Protein AF-A0A4P6MPK5-F1 (afdb_monomer_lite)

Structure (mmCIF, N/CA/C/O backbone):
data_AF-A0A4P6MPK5-F1
#
_entry.id   AF-A0A4P6MPK5-F1
#
loop_
_atom_site.group_PDB
_atom_site.id
_atom_site.type_symbol
_atom_site.label_atom_id
_atom_site.label_alt_id
_atom_site.label_comp_id
_atom_site.label_asym_id
_atom_site.label_entity_id
_atom_site.label_seq_id
_atom_site.pdbx_PDB_ins_code
_atom_site.Cartn_x
_atom_site.Cartn_y
_atom_site.Cartn_z
_atom_site.occupancy
_atom_site.B_iso_or_equiv
_atom_site.auth_seq_id
_atom_site.auth_comp_id
_atom_site.auth_asym_id
_atom_site.auth_atom_id
_atom_site.pdbx_PDB_model_num
ATOM 1 N N . MET A 1 1 ? -6.287 0.471 -30.446 1.00 56.03 1 MET A N 1
ATOM 2 C CA . MET A 1 1 ? -5.657 0.161 -29.142 1.00 56.03 1 MET A CA 1
ATOM 3 C C . MET A 1 1 ? -5.251 -1.306 -29.170 1.00 56.03 1 MET A C 1
ATOM 5 O O . MET A 1 1 ? -6.088 -2.122 -29.531 1.00 56.03 1 MET A O 1
ATOM 9 N N . ASN A 1 2 ? -3.982 -1.642 -28.917 1.00 79.00 2 ASN A N 1
ATOM 10 C CA . ASN A 1 2 ? -3.510 -3.035 -28.952 1.00 79.00 2 ASN A CA 1
ATOM 11 C C . ASN A 1 2 ? -4.227 -3.852 -27.853 1.00 79.00 2 ASN A C 1
ATOM 13 O O . ASN A 1 2 ? -4.350 -3.366 -26.731 1.00 79.00 2 ASN A O 1
ATOM 17 N N . ALA A 1 3 ? -4.708 -5.064 -28.146 1.00 75.62 3 ALA A N 1
ATOM 18 C CA . ALA A 1 3 ? -5.411 -5.909 -27.172 1.00 75.62 3 ALA A CA 1
ATOM 19 C C . ALA A 1 3 ? -4.583 -6.154 -25.894 1.00 75.62 3 ALA A C 1
ATOM 21 O O . ALA A 1 3 ? -5.134 -6.170 -24.795 1.00 75.62 3 ALA A O 1
ATOM 22 N N . ALA A 1 4 ? -3.254 -6.238 -26.022 1.00 69.00 4 ALA A N 1
ATOM 23 C CA . ALA A 1 4 ? -2.340 -6.367 -24.888 1.00 69.00 4 ALA A CA 1
ATOM 24 C C . ALA A 1 4 ? -2.375 -5.148 -23.945 1.00 69.00 4 ALA A C 1
ATOM 26 O O . ALA A 1 4 ? -2.318 -5.305 -22.729 1.00 69.00 4 ALA A O 1
ATOM 27 N N . LEU A 1 5 ? -2.530 -3.940 -24.495 1.00 68.62 5 LEU A N 1
ATOM 28 C CA . LEU A 1 5 ? -2.651 -2.696 -23.727 1.00 68.62 5 LEU A CA 1
ATOM 29 C C . LEU A 1 5 ? -3.970 -2.642 -22.954 1.00 68.62 5 LEU A C 1
ATOM 31 O O . LEU A 1 5 ? -3.980 -2.275 -21.784 1.00 68.62 5 LEU A O 1
ATOM 35 N N . VAL A 1 6 ? -5.073 -3.048 -23.590 1.00 76.38 6 VAL A N 1
ATOM 36 C CA . VAL A 1 6 ? -6.389 -3.118 -22.934 1.00 76.38 6 VAL A CA 1
ATOM 37 C C . VAL A 1 6 ? -6.364 -4.124 -21.788 1.00 76.38 6 VAL A C 1
ATOM 39 O O . VAL A 1 6 ? -6.855 -3.827 -20.702 1.00 76.38 6 VAL A O 1
ATOM 42 N N . LEU A 1 7 ? -5.751 -5.290 -22.009 1.00 75.56 7 LEU A N 1
ATOM 43 C CA . LEU A 1 7 ? -5.624 -6.329 -20.994 1.00 75.56 7 LEU A CA 1
ATOM 44 C C . LEU A 1 7 ? -4.743 -5.871 -19.825 1.00 75.56 7 LEU A C 1
ATOM 46 O O . LEU A 1 7 ? -5.137 -6.030 -18.676 1.00 75.56 7 LEU A O 1
ATOM 50 N N . ALA A 1 8 ? -3.587 -5.260 -20.102 1.00 72.31 8 ALA A N 1
ATOM 51 C CA . ALA A 1 8 ? -2.711 -4.712 -19.068 1.00 72.31 8 ALA A CA 1
ATOM 52 C C . ALA A 1 8 ? -3.425 -3.630 -18.246 1.00 72.31 8 ALA A C 1
ATOM 54 O O . ALA A 1 8 ? -3.361 -3.642 -17.018 1.00 72.31 8 ALA A O 1
ATOM 55 N N . TYR A 1 9 ? -4.166 -2.743 -18.912 1.00 73.44 9 TYR A N 1
ATOM 56 C CA . TYR A 1 9 ? -4.947 -1.701 -18.254 1.00 73.44 9 TYR A CA 1
ATOM 57 C C . TYR A 1 9 ? -6.043 -2.293 -17.363 1.00 73.44 9 TYR A C 1
ATOM 59 O O . TYR A 1 9 ? -6.136 -1.943 -16.189 1.00 73.44 9 TYR A O 1
ATOM 67 N N . ALA A 1 10 ? -6.828 -3.240 -17.885 1.00 78.00 10 ALA A N 1
ATOM 68 C CA . ALA A 1 10 ? -7.877 -3.918 -17.131 1.00 78.00 10 ALA A CA 1
ATOM 69 C C . ALA A 1 10 ? -7.310 -4.685 -15.927 1.00 78.00 10 ALA A C 1
ATOM 71 O O . ALA A 1 10 ? -7.852 -4.594 -14.827 1.00 78.00 10 ALA A O 1
ATOM 72 N N . LEU A 1 11 ? -6.192 -5.394 -16.106 1.00 77.81 11 LEU A N 1
ATOM 73 C CA . LEU A 1 11 ? -5.525 -6.115 -15.025 1.00 77.81 11 LEU A CA 1
ATOM 74 C C . LEU A 1 11 ? -5.045 -5.158 -13.937 1.00 77.81 11 LEU A C 1
ATOM 76 O O . LEU A 1 11 ? -5.330 -5.397 -12.773 1.00 77.81 11 LEU A O 1
ATOM 80 N N . ILE A 1 12 ? -4.393 -4.051 -14.284 1.00 76.31 12 ILE A N 1
ATOM 81 C CA . ILE A 1 12 ? -3.933 -3.059 -13.303 1.00 76.31 12 ILE A CA 1
ATOM 82 C C . ILE A 1 12 ? -5.120 -2.444 -12.543 1.00 76.31 12 ILE A C 1
ATOM 84 O O . ILE A 1 12 ? -5.080 -2.331 -11.316 1.00 76.31 12 ILE A O 1
ATOM 88 N N . PHE A 1 13 ? -6.207 -2.119 -13.249 1.00 80.50 13 PHE A N 1
ATOM 89 C CA . PHE A 1 13 ? -7.417 -1.541 -12.658 1.00 80.50 13 PHE A CA 1
ATOM 90 C C . PHE A 1 13 ? -8.182 -2.491 -11.738 1.00 80.50 13 PHE A C 1
ATOM 92 O O . PHE A 1 13 ? -8.858 -2.026 -10.825 1.00 80.50 13 PHE A O 1
ATOM 99 N N . LEU A 1 14 ? -8.093 -3.802 -11.960 1.00 85.12 14 LEU A N 1
ATOM 100 C CA . LEU A 1 14 ? -8.768 -4.803 -11.132 1.00 85.12 14 LEU A CA 1
ATOM 101 C C . LEU A 1 14 ? -7.866 -5.317 -10.005 1.00 85.12 14 LEU A C 1
ATOM 103 O O . LEU A 1 14 ? -8.314 -5.463 -8.866 1.00 85.12 14 LEU A O 1
ATOM 107 N N . LEU A 1 15 ? -6.587 -5.556 -10.299 1.00 87.00 15 LEU A N 1
ATOM 108 C CA . LEU A 1 15 ? -5.621 -6.098 -9.347 1.00 87.00 15 LEU A CA 1
ATOM 109 C C . LEU A 1 15 ? -5.291 -5.099 -8.241 1.00 87.00 15 LEU A C 1
ATOM 111 O O . LEU A 1 15 ? -5.170 -5.514 -7.094 1.00 87.00 15 LEU A O 1
ATOM 115 N N . GLY A 1 16 ? -5.189 -3.801 -8.545 1.00 85.69 16 GLY A N 1
ATOM 116 C CA . GLY A 1 16 ? -4.900 -2.773 -7.539 1.00 85.69 16 GLY A CA 1
ATOM 117 C C . GLY A 1 16 ? -5.938 -2.749 -6.409 1.00 85.69 16 GLY A C 1
ATOM 118 O O . GLY A 1 16 ? -5.584 -2.982 -5.250 1.00 85.69 16 GLY A O 1
ATOM 119 N N . PRO A 1 17 ? -7.231 -2.541 -6.719 1.00 88.50 17 PRO A N 1
ATOM 120 C CA . PRO A 1 17 ? -8.302 -2.580 -5.728 1.00 88.50 17 PRO A CA 1
ATOM 121 C C . PRO A 1 17 ? -8.397 -3.924 -5.014 1.00 88.50 17 PRO A C 1
ATOM 123 O O . PRO A 1 17 ? -8.491 -3.948 -3.790 1.00 88.50 17 PRO A O 1
ATOM 126 N N . ALA A 1 18 ? -8.324 -5.042 -5.745 1.00 91.19 18 ALA A N 1
ATOM 127 C CA . ALA A 1 18 ? -8.376 -6.369 -5.138 1.00 91.19 18 ALA A CA 1
ATOM 128 C C . ALA A 1 18 ? -7.250 -6.560 -4.110 1.00 91.19 18 ALA A C 1
ATOM 130 O O . ALA A 1 18 ? -7.497 -7.012 -2.993 1.00 91.19 18 ALA A O 1
ATOM 131 N N . PHE A 1 19 ? -6.027 -6.149 -4.448 1.00 90.69 19 PHE A N 1
ATOM 132 C CA . PHE A 1 19 ? -4.877 -6.250 -3.559 1.00 90.69 19 PHE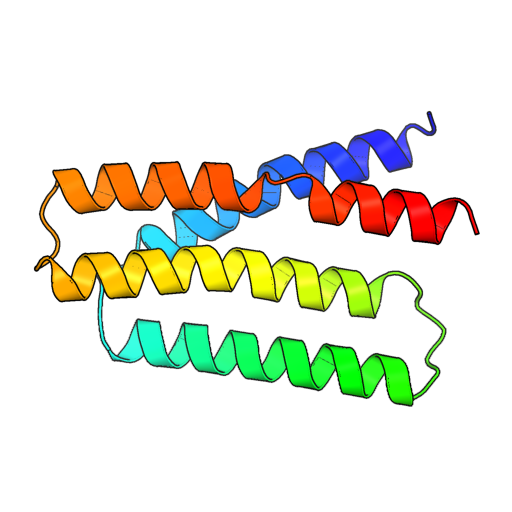 A CA 1
ATOM 133 C C . PHE A 1 19 ? -5.026 -5.349 -2.327 1.00 90.69 19 PHE A C 1
ATOM 135 O O . PHE A 1 19 ? -4.838 -5.814 -1.202 1.00 90.69 19 PHE A O 1
ATOM 142 N N . ALA A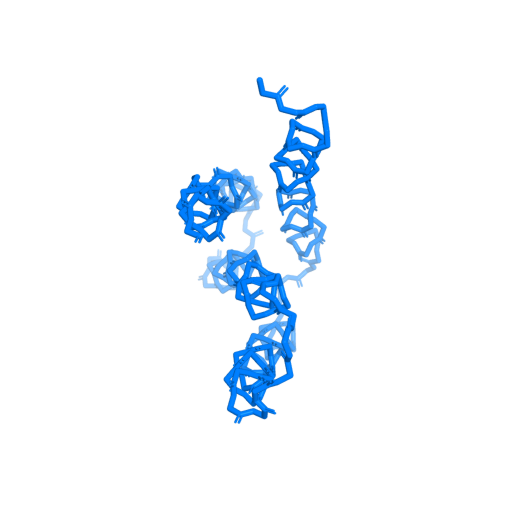 1 20 ? -5.452 -4.094 -2.506 1.00 90.25 20 ALA A N 1
ATOM 143 C CA . ALA A 1 20 ? -5.719 -3.181 -1.395 1.00 90.25 20 ALA A CA 1
ATOM 144 C C . ALA A 1 20 ? -6.802 -3.724 -0.444 1.00 90.25 20 ALA A C 1
ATOM 146 O O . ALA A 1 20 ? -6.639 -3.676 0.777 1.00 90.25 20 ALA A O 1
ATOM 147 N N . LEU A 1 21 ? -7.883 -4.292 -0.986 1.00 92.06 21 LEU A N 1
ATOM 148 C CA . LEU A 1 21 ? -8.965 -4.892 -0.204 1.00 92.06 21 LEU A CA 1
ATOM 149 C C . LEU A 1 21 ? -8.501 -6.131 0.569 1.00 92.06 21 LEU A C 1
ATOM 151 O O . LEU A 1 21 ? -8.849 -6.283 1.741 1.00 92.06 21 LEU A O 1
ATOM 155 N N . VAL A 1 22 ? -7.676 -6.987 -0.040 1.00 94.31 22 VAL A N 1
ATOM 156 C CA . VAL A 1 22 ? -7.071 -8.138 0.648 1.00 94.31 22 VAL A CA 1
ATOM 157 C C . VAL A 1 22 ? -6.201 -7.672 1.814 1.00 94.31 22 VAL A C 1
ATOM 159 O O . VAL A 1 22 ? -6.322 -8.207 2.916 1.00 94.31 22 VAL A O 1
ATOM 162 N N . LEU A 1 23 ? -5.371 -6.646 1.627 1.00 92.69 23 LEU A N 1
ATOM 163 C CA . LEU A 1 23 ? -4.538 -6.101 2.703 1.00 92.69 23 LEU A CA 1
ATOM 164 C C . LEU A 1 23 ? -5.369 -5.451 3.821 1.00 92.69 23 LEU A C 1
ATOM 166 O O . LEU A 1 23 ? -5.030 -5.577 4.998 1.00 92.69 23 LEU A O 1
ATOM 170 N N . LEU A 1 24 ? -6.486 -4.804 3.479 1.00 92.19 24 LEU A N 1
ATOM 171 C CA . LEU A 1 24 ? -7.413 -4.214 4.448 1.00 92.19 24 LEU A CA 1
ATOM 172 C C . LEU A 1 24 ? -8.321 -5.233 5.140 1.00 92.19 24 LEU A C 1
ATOM 174 O O . LEU A 1 24 ? -8.870 -4.927 6.194 1.00 92.19 24 LEU A O 1
ATOM 178 N N . SER A 1 25 ? -8.463 -6.451 4.617 1.00 89.88 25 SER A N 1
ATOM 179 C CA . SER A 1 25 ? -9.219 -7.511 5.298 1.00 89.88 25 SER A CA 1
ATOM 180 C C . SER A 1 25 ? -8.565 -7.959 6.615 1.00 89.88 25 SER A C 1
ATOM 182 O O . SER A 1 25 ? -9.236 -8.489 7.500 1.00 89.88 25 SER A O 1
ATOM 184 N N . ARG A 1 26 ? -7.261 -7.698 6.777 1.00 89.75 26 ARG A N 1
ATOM 185 C CA . ARG A 1 26 ? -6.496 -8.014 7.987 1.00 89.75 26 ARG A CA 1
ATOM 186 C C . ARG A 1 26 ? -6.886 -7.095 9.144 1.00 89.75 26 ARG A C 1
ATOM 188 O O . ARG A 1 26 ? -7.254 -5.934 8.938 1.00 89.75 26 ARG A O 1
ATOM 195 N N . ALA A 1 27 ? -6.780 -7.616 10.366 1.00 88.00 27 ALA A N 1
ATOM 196 C CA . ALA A 1 27 ? -6.987 -6.829 11.577 1.00 88.00 27 ALA A CA 1
ATOM 197 C C . ALA A 1 27 ? -5.940 -5.700 11.669 1.00 88.00 27 ALA A C 1
ATOM 199 O O . ALA A 1 27 ? -4.758 -5.950 11.407 1.00 88.00 27 ALA A O 1
ATOM 200 N N . PRO A 1 28 ? -6.349 -4.475 12.036 1.00 88.88 28 PRO A N 1
ATOM 201 C CA . PRO A 1 28 ? -5.435 -3.357 12.155 1.00 88.88 28 PRO A CA 1
ATOM 202 C C . PRO A 1 28 ? -4.502 -3.595 13.338 1.00 88.88 28 PRO A C 1
ATOM 204 O O . PRO A 1 28 ? -4.930 -3.953 14.433 1.00 88.88 28 PRO A O 1
ATOM 207 N N . GLY A 1 29 ? -3.203 -3.424 13.110 1.00 92.75 29 GLY A N 1
ATOM 208 C CA . GLY A 1 29 ? -2.184 -3.678 14.120 1.00 92.75 29 GLY A CA 1
ATOM 209 C C . GLY A 1 29 ? -0.878 -2.968 13.797 1.00 92.75 29 GLY A C 1
ATOM 210 O O . GLY A 1 29 ? -0.516 -2.806 12.632 1.00 92.75 29 GLY A O 1
ATOM 211 N N . GLY A 1 30 ? -0.126 -2.584 14.832 1.00 90.88 30 GLY A N 1
ATOM 212 C CA . GLY A 1 30 ? 1.162 -1.901 14.659 1.00 90.88 30 GLY A CA 1
ATOM 213 C C . GLY A 1 30 ? 2.184 -2.725 13.865 1.00 90.88 30 GLY A C 1
ATOM 214 O O . GLY A 1 30 ? 2.975 -2.165 13.110 1.00 90.88 30 GLY A O 1
ATOM 215 N N . ARG A 1 31 ? 2.137 -4.063 13.972 1.00 92.94 31 ARG A N 1
ATOM 216 C CA . ARG A 1 31 ? 2.953 -4.964 13.142 1.00 92.94 31 ARG A CA 1
ATOM 217 C C . ARG A 1 31 ? 2.604 -4.836 11.660 1.00 92.94 31 ARG A C 1
ATOM 219 O O . ARG A 1 31 ? 3.516 -4.716 10.852 1.00 92.94 31 ARG A O 1
ATOM 226 N N . GLU A 1 32 ? 1.319 -4.838 11.316 1.00 91.88 32 GLU A N 1
ATOM 227 C CA . GLU A 1 32 ? 0.873 -4.734 9.923 1.00 91.88 32 GLU A CA 1
ATOM 228 C C . GLU A 1 32 ? 1.277 -3.383 9.326 1.00 91.88 32 GLU A C 1
ATOM 230 O O . GLU A 1 32 ? 1.848 -3.335 8.244 1.00 91.88 32 GLU A O 1
ATOM 235 N N . VAL A 1 33 ? 1.105 -2.294 10.082 1.00 94.06 33 VAL A N 1
ATOM 236 C CA . VAL A 1 33 ? 1.560 -0.949 9.689 1.00 94.06 33 VAL A CA 1
ATOM 237 C C . VAL A 1 33 ? 3.065 -0.920 9.413 1.00 94.06 33 VAL A C 1
ATOM 239 O O . VAL A 1 33 ? 3.489 -0.388 8.389 1.00 94.06 33 VAL A O 1
ATOM 242 N N . ARG A 1 34 ? 3.884 -1.532 10.279 1.00 95.12 34 ARG A N 1
ATOM 243 C CA . ARG A 1 34 ? 5.341 -1.620 10.070 1.00 95.12 34 ARG A CA 1
ATOM 244 C C . ARG A 1 34 ? 5.704 -2.465 8.852 1.00 95.12 34 ARG A C 1
ATOM 246 O O . ARG A 1 34 ? 6.613 -2.087 8.124 1.00 95.12 34 ARG A O 1
ATOM 253 N N . LEU A 1 35 ? 5.018 -3.587 8.627 1.00 95.19 35 LEU A N 1
ATOM 254 C CA . LEU A 1 35 ? 5.266 -4.458 7.475 1.00 95.19 35 LEU A CA 1
ATOM 255 C C . LEU A 1 35 ? 4.894 -3.771 6.160 1.00 95.19 35 LEU A C 1
ATOM 257 O O . LEU A 1 35 ? 5.684 -3.795 5.222 1.00 95.19 35 LEU A O 1
ATOM 261 N N . LEU A 1 36 ? 3.730 -3.123 6.105 1.00 95.44 36 LEU A N 1
ATOM 262 C CA . LEU A 1 36 ? 3.294 -2.361 4.937 1.00 95.44 36 LEU A CA 1
ATOM 263 C C . LEU A 1 36 ? 4.240 -1.179 4.681 1.00 95.44 36 LEU A C 1
ATOM 265 O O . LEU A 1 36 ? 4.719 -1.019 3.563 1.00 95.44 36 LEU A O 1
ATOM 269 N N . GLY A 1 37 ? 4.581 -0.405 5.717 1.00 95.81 37 GLY A N 1
ATOM 270 C CA . GLY A 1 37 ? 5.526 0.713 5.615 1.00 95.81 37 GLY A CA 1
ATOM 271 C C . GLY A 1 37 ? 6.927 0.281 5.174 1.00 95.81 37 GLY A C 1
ATOM 272 O O . GLY A 1 37 ? 7.493 0.861 4.250 1.00 95.81 37 GLY A O 1
ATOM 273 N N . GLY A 1 38 ? 7.469 -0.777 5.781 1.00 96.38 38 GLY A N 1
ATOM 274 C CA . GLY A 1 38 ? 8.757 -1.354 5.393 1.00 96.38 38 GLY A CA 1
ATOM 275 C C . GLY A 1 38 ? 8.740 -1.903 3.965 1.00 96.38 38 GLY A C 1
ATOM 276 O O . GLY A 1 38 ? 9.673 -1.656 3.205 1.00 96.38 38 GLY A O 1
ATOM 277 N N . GLY A 1 39 ? 7.656 -2.575 3.569 1.00 96.62 39 GLY A N 1
ATOM 278 C CA . GLY A 1 39 ? 7.453 -3.064 2.206 1.00 96.62 39 GLY A CA 1
ATOM 279 C C . GLY A 1 39 ? 7.429 -1.938 1.172 1.00 96.62 39 GLY A C 1
ATOM 280 O O . GLY A 1 39 ? 8.101 -2.046 0.150 1.00 96.62 39 GLY A O 1
ATOM 281 N N . ILE A 1 40 ? 6.734 -0.830 1.454 1.00 96.88 40 ILE A N 1
ATOM 282 C CA . ILE A 1 40 ? 6.748 0.369 0.599 1.00 96.88 40 ILE A CA 1
ATOM 283 C C . ILE A 1 40 ? 8.174 0.911 0.466 1.00 96.88 40 ILE A C 1
ATOM 285 O O . ILE A 1 40 ? 8.626 1.165 -0.647 1.00 96.88 40 ILE A O 1
ATOM 289 N N . GLY A 1 41 ? 8.903 1.041 1.579 1.00 96.25 41 GLY A N 1
ATOM 290 C CA . GLY A 1 41 ? 10.292 1.502 1.566 1.00 96.25 41 GLY A CA 1
ATOM 291 C C . GLY A 1 41 ? 11.194 0.623 0.696 1.00 96.25 41 GLY A C 1
ATOM 292 O O . GLY A 1 41 ? 11.925 1.139 -0.146 1.00 96.25 41 GLY A O 1
ATOM 293 N N . LEU A 1 42 ? 11.091 -0.703 0.834 1.00 97.19 42 LEU A N 1
ATOM 294 C CA . LEU A 1 42 ? 11.841 -1.658 0.014 1.00 97.19 42 LEU A CA 1
ATOM 295 C C . LEU A 1 42 ? 11.487 -1.556 -1.474 1.00 97.19 42 LEU A C 1
ATOM 297 O O . LEU A 1 42 ? 12.385 -1.601 -2.310 1.00 97.19 42 LEU A O 1
ATOM 301 N N . LEU A 1 43 ? 10.207 -1.386 -1.814 1.00 95.81 43 LEU A N 1
ATOM 302 C CA . LEU A 1 43 ? 9.767 -1.215 -3.201 1.00 95.81 43 LEU A CA 1
ATOM 303 C C . LEU A 1 43 ? 10.294 0.084 -3.813 1.00 95.81 43 LEU A C 1
ATOM 305 O O . LEU A 1 43 ? 10.734 0.075 -4.959 1.00 95.81 43 LEU A O 1
ATOM 309 N N . ILE A 1 44 ? 10.298 1.182 -3.052 1.00 94.69 44 ILE A N 1
ATOM 310 C CA . ILE A 1 44 ? 10.852 2.466 -3.498 1.00 94.69 44 ILE A CA 1
ATOM 311 C C . ILE A 1 44 ? 12.362 2.340 -3.712 1.00 94.69 44 ILE A C 1
ATOM 313 O O . ILE A 1 44 ? 12.852 2.667 -4.791 1.00 94.69 44 ILE A O 1
ATOM 317 N N . VAL A 1 45 ? 13.104 1.818 -2.730 1.00 95.50 45 VAL A N 1
ATOM 318 C CA . VAL A 1 45 ? 14.556 1.607 -2.858 1.00 95.50 45 VAL A CA 1
ATOM 319 C C . VAL A 1 45 ? 14.869 0.685 -4.036 1.00 95.50 45 VAL A C 1
ATOM 321 O O . VAL A 1 45 ? 15.771 0.980 -4.816 1.00 95.50 45 VAL A O 1
ATOM 324 N N . GLY A 1 46 ? 14.092 -0.385 -4.217 1.00 92.75 46 GLY A N 1
ATOM 325 C CA . GLY A 1 46 ? 14.208 -1.288 -5.359 1.00 92.75 46 GLY A CA 1
ATOM 326 C C . GLY A 1 46 ? 13.950 -0.592 -6.697 1.00 92.75 46 GLY A C 1
ATOM 327 O O . GLY A 1 46 ? 14.708 -0.802 -7.639 1.00 92.75 46 GLY A O 1
ATOM 328 N N . ALA A 1 47 ? 12.939 0.279 -6.778 1.00 90.81 47 ALA A N 1
ATOM 329 C CA . ALA A 1 47 ? 12.621 1.040 -7.986 1.00 90.81 47 ALA A CA 1
ATOM 330 C C . ALA A 1 47 ? 13.766 1.986 -8.382 1.00 90.81 47 ALA A C 1
ATOM 332 O O . ALA A 1 47 ? 14.186 2.005 -9.541 1.00 90.81 47 ALA A O 1
ATOM 333 N N . PHE A 1 48 ? 14.318 2.725 -7.415 1.00 89.81 48 PHE A N 1
ATOM 334 C CA . PHE A 1 48 ? 15.477 3.589 -7.647 1.00 89.81 48 PHE A CA 1
ATOM 335 C C . PHE A 1 48 ? 16.729 2.783 -8.003 1.00 89.81 48 PHE A C 1
ATOM 337 O O . PHE A 1 48 ? 17.400 3.106 -8.979 1.00 89.81 48 PHE A O 1
ATOM 344 N N . GLY A 1 49 ? 17.021 1.710 -7.263 1.00 90.62 49 GLY A N 1
ATOM 345 C CA . GLY A 1 49 ? 18.161 0.833 -7.533 1.00 90.62 49 GLY A CA 1
ATOM 346 C C . GLY A 1 49 ? 18.110 0.242 -8.941 1.00 90.62 49 GLY A C 1
ATOM 347 O O . GLY A 1 49 ? 19.085 0.340 -9.681 1.00 90.62 49 GLY A O 1
ATOM 348 N N . TRP A 1 50 ? 16.951 -0.279 -9.353 1.00 88.00 50 TRP A N 1
ATOM 349 C CA . TRP A 1 50 ? 16.743 -0.806 -10.702 1.00 88.00 50 TRP A CA 1
ATOM 350 C C . TRP A 1 50 ? 16.996 0.252 -11.782 1.00 88.00 50 TRP A C 1
ATOM 352 O O . TRP A 1 50 ? 17.731 0.006 -12.741 1.00 88.00 50 TRP A O 1
ATOM 362 N N . SER A 1 51 ? 16.442 1.455 -11.587 1.00 84.69 51 SER A N 1
ATOM 363 C CA . SER A 1 51 ? 16.627 2.583 -12.502 1.00 84.69 51 SER A CA 1
ATOM 364 C C . SER A 1 51 ? 18.095 2.996 -12.640 1.00 84.69 51 SER A C 1
ATOM 366 O O . SER A 1 51 ? 18.527 3.345 -13.736 1.00 84.69 51 SER A O 1
ATOM 368 N N . LEU A 1 52 ? 18.865 2.963 -11.548 1.00 85.94 52 LEU A N 1
ATOM 369 C CA . LEU A 1 52 ? 20.279 3.351 -11.537 1.00 85.94 52 LEU A CA 1
ATOM 370 C C . LEU A 1 52 ? 21.188 2.321 -12.208 1.00 85.94 52 LEU A C 1
ATOM 372 O O . LEU A 1 52 ? 22.208 2.691 -12.781 1.00 85.94 52 LEU A O 1
ATOM 376 N N . MET A 1 53 ? 20.820 1.040 -12.178 1.00 85.81 53 MET A N 1
ATOM 377 C CA . MET A 1 53 ? 21.603 -0.012 -12.829 1.00 85.81 53 MET A CA 1
ATOM 378 C C . MET A 1 53 ? 21.471 -0.003 -14.363 1.00 85.81 53 MET A C 1
ATOM 380 O O . MET A 1 53 ? 22.043 -0.875 -15.011 1.00 85.81 53 MET A O 1
ATOM 384 N N . ALA A 1 54 ? 20.710 0.940 -14.945 1.00 70.19 54 ALA A N 1
ATOM 385 C CA . ALA A 1 54 ? 20.410 1.027 -16.381 1.00 70.19 54 ALA A CA 1
ATOM 386 C C . ALA A 1 54 ? 19.954 -0.317 -16.986 1.00 70.19 54 ALA A C 1
ATOM 388 O O . ALA A 1 54 ? 20.121 -0.592 -18.175 1.00 70.19 54 ALA A O 1
ATOM 389 N N . THR A 1 55 ? 19.368 -1.174 -16.148 1.00 66.12 55 THR A N 1
ATOM 390 C CA . THR A 1 55 ? 18.831 -2.468 -16.552 1.00 66.12 55 THR A CA 1
ATOM 391 C C . THR A 1 55 ? 17.567 -2.169 -17.355 1.00 66.12 55 THR A C 1
ATOM 393 O O . THR A 1 55 ? 16.570 -1.714 -16.805 1.00 66.12 55 THR A O 1
ATOM 396 N N . GLY A 1 56 ? 17.644 -2.313 -18.683 1.00 57.41 5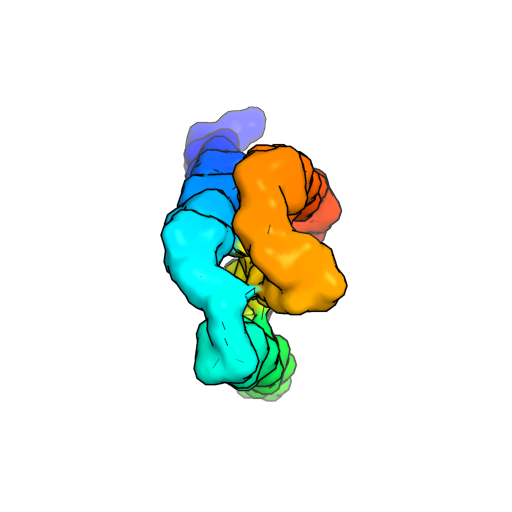6 GLY A N 1
ATOM 397 C CA . GLY A 1 56 ? 16.716 -1.784 -19.703 1.00 57.41 56 GLY A CA 1
ATOM 398 C C . GLY A 1 56 ? 15.245 -2.240 -19.674 1.00 57.41 56 GLY A C 1
ATOM 399 O O . GLY A 1 56 ? 14.601 -2.301 -20.716 1.00 57.41 56 GLY A O 1
ATOM 400 N N . GLY A 1 57 ? 14.680 -2.571 -18.513 1.00 65.31 57 GLY A N 1
ATOM 401 C CA . GLY A 1 57 ? 13.265 -2.874 -18.336 1.00 65.31 57 GLY A CA 1
ATOM 402 C C . GLY A 1 57 ? 12.439 -1.616 -18.075 1.00 65.31 57 GLY A C 1
ATOM 403 O O . GLY A 1 57 ? 12.227 -1.259 -16.917 1.00 65.31 57 GLY A O 1
ATOM 404 N N . ALA A 1 58 ? 11.895 -1.007 -19.134 1.00 70.94 58 ALA A N 1
ATOM 405 C CA . ALA A 1 58 ? 11.027 0.181 -19.068 1.00 70.94 58 ALA A CA 1
ATOM 406 C C . ALA A 1 58 ? 9.789 0.024 -18.154 1.00 70.94 58 ALA A C 1
ATOM 408 O O . ALA A 1 58 ? 9.192 1.012 -17.739 1.00 70.94 58 ALA A O 1
ATOM 409 N N . PHE A 1 59 ? 9.412 -1.213 -17.811 1.00 75.62 59 PHE A N 1
ATOM 410 C CA . PHE A 1 59 ? 8.219 -1.531 -17.022 1.00 75.62 59 PHE A CA 1
ATOM 411 C C . PHE A 1 59 ? 8.483 -1.838 -15.544 1.00 75.62 59 PHE A C 1
ATOM 413 O O . PHE A 1 59 ? 7.550 -1.766 -14.748 1.00 75.62 59 PHE A O 1
ATOM 420 N N . VAL A 1 60 ? 9.719 -2.155 -15.147 1.00 82.75 60 VAL A N 1
ATOM 421 C CA . VAL A 1 60 ? 10.006 -2.636 -13.781 1.00 82.75 60 VAL A CA 1
ATOM 422 C C . VAL A 1 60 ? 9.900 -1.505 -12.763 1.00 82.75 60 VAL A C 1
ATOM 424 O O . VAL A 1 60 ? 9.177 -1.636 -11.778 1.00 82.75 60 VAL A O 1
ATOM 427 N N . THR A 1 61 ? 10.560 -0.373 -13.019 1.00 85.81 61 THR A N 1
ATOM 428 C CA . THR A 1 61 ? 10.502 0.798 -12.131 1.00 85.81 61 THR A CA 1
ATOM 429 C C . THR A 1 61 ? 9.069 1.304 -11.960 1.00 85.81 61 THR A C 1
ATOM 431 O O . THR A 1 61 ? 8.635 1.427 -10.812 1.00 85.81 61 THR A O 1
ATOM 434 N N . PRO A 1 62 ? 8.286 1.523 -13.040 1.00 83.12 62 PRO A N 1
ATOM 435 C CA . PRO A 1 62 ? 6.877 1.842 -12.889 1.00 83.12 62 PRO A CA 1
ATOM 436 C C . PRO A 1 62 ? 6.141 0.779 -12.057 1.00 83.12 62 PRO A C 1
ATOM 438 O O . PRO A 1 62 ? 5.476 1.132 -11.085 1.00 83.12 62 PRO A O 1
ATOM 441 N N . LEU A 1 63 ? 6.259 -0.510 -12.384 1.00 84.81 63 LEU A N 1
ATOM 442 C CA . LEU A 1 63 ? 5.519 -1.563 -11.686 1.00 84.81 63 LEU A CA 1
ATOM 443 C C . LEU A 1 63 ? 5.787 -1.562 -10.172 1.00 84.81 63 LEU A C 1
ATOM 445 O O . LEU A 1 63 ? 4.849 -1.667 -9.386 1.00 84.81 63 LEU A O 1
ATOM 449 N N . LEU A 1 64 ? 7.042 -1.391 -9.752 1.00 90.12 64 LEU A N 1
ATOM 450 C CA . LEU A 1 64 ? 7.407 -1.306 -8.335 1.00 90.12 64 LEU A CA 1
ATOM 451 C C . LEU A 1 64 ? 6.752 -0.102 -7.644 1.00 90.12 64 LEU A C 1
ATOM 453 O O . LEU A 1 64 ? 6.224 -0.240 -6.538 1.00 90.12 64 LEU A O 1
ATOM 457 N N . LEU A 1 65 ? 6.725 1.055 -8.311 1.00 89.25 65 LEU A N 1
ATOM 458 C CA . LEU A 1 65 ? 6.055 2.256 -7.806 1.00 89.25 65 LEU A CA 1
ATOM 459 C C . LEU A 1 65 ? 4.530 2.090 -7.750 1.00 89.25 65 LEU A C 1
ATOM 461 O O . LEU A 1 65 ? 3.898 2.558 -6.803 1.00 89.25 65 LEU A O 1
ATOM 465 N N . TRP A 1 66 ? 3.936 1.382 -8.712 1.00 89.44 66 TRP A N 1
ATOM 466 C CA . TRP A 1 66 ? 2.514 1.043 -8.687 1.00 89.44 66 TRP A CA 1
ATOM 467 C C . TRP A 1 66 ? 2.163 0.156 -7.494 1.00 89.44 66 TRP A C 1
ATOM 469 O O . TRP A 1 66 ? 1.230 0.459 -6.752 1.00 89.44 66 TRP A O 1
ATOM 479 N N . VAL A 1 67 ? 2.930 -0.914 -7.259 1.00 91.12 67 VAL A N 1
ATOM 480 C CA . VAL A 1 67 ? 2.701 -1.791 -6.102 1.00 91.12 67 VAL A CA 1
ATOM 481 C C . VAL A 1 67 ? 2.870 -1.004 -4.800 1.00 91.12 67 VAL A C 1
ATOM 483 O O . VAL A 1 67 ? 2.033 -1.119 -3.904 1.00 91.12 67 VAL A O 1
ATOM 486 N N . ALA A 1 68 ? 3.896 -0.151 -4.704 1.00 93.88 68 ALA A N 1
ATOM 487 C CA . ALA A 1 68 ? 4.102 0.716 -3.546 1.00 93.88 68 ALA A CA 1
ATOM 488 C C . ALA A 1 68 ? 2.904 1.648 -3.300 1.00 93.88 68 ALA A C 1
ATOM 490 O O . ALA A 1 68 ? 2.465 1.795 -2.159 1.00 93.88 68 ALA A O 1
ATOM 491 N N . TRP A 1 69 ? 2.325 2.230 -4.353 1.00 92.25 69 TRP A N 1
ATOM 492 C CA . TRP A 1 69 ? 1.112 3.045 -4.258 1.00 92.25 69 TRP A CA 1
ATOM 493 C C . TRP A 1 69 ? -0.091 2.265 -3.718 1.00 92.25 69 TRP A C 1
ATOM 495 O O . TRP A 1 69 ? -0.755 2.714 -2.783 1.00 92.25 69 TRP A O 1
ATOM 505 N N . VAL A 1 70 ? -0.352 1.071 -4.257 1.00 92.12 70 VAL A N 1
ATOM 506 C CA . VAL A 1 70 ? -1.474 0.230 -3.813 1.00 92.12 70 VAL A CA 1
ATOM 507 C C . VAL A 1 70 ? -1.310 -0.170 -2.341 1.00 92.12 70 VAL A C 1
ATOM 509 O O . VAL A 1 70 ? -2.262 -0.086 -1.561 1.00 92.12 70 VAL A O 1
ATOM 512 N N . ILE A 1 71 ? -0.096 -0.542 -1.924 1.00 94.81 71 ILE A N 1
ATOM 513 C CA . ILE A 1 71 ? 0.208 -0.855 -0.519 1.00 94.81 71 ILE A CA 1
ATOM 514 C C . ILE A 1 71 ? 0.056 0.392 0.362 1.00 94.81 71 ILE A C 1
ATOM 516 O O . ILE A 1 71 ? -0.434 0.283 1.484 1.00 94.81 71 ILE A O 1
ATOM 520 N N . SER A 1 72 ? 0.401 1.578 -0.144 1.00 94.81 72 SER A N 1
ATOM 521 C CA . SER A 1 72 ? 0.235 2.844 0.584 1.00 94.81 72 SER A CA 1
ATOM 522 C C . SER A 1 72 ? -1.235 3.135 0.894 1.00 94.81 72 SER A C 1
ATOM 524 O O . SER A 1 72 ? -1.551 3.545 2.009 1.00 94.81 72 SER A O 1
ATOM 526 N N . MET A 1 73 ? -2.154 2.840 -0.031 1.00 93.88 73 MET A N 1
ATOM 527 C CA . MET A 1 73 ? -3.599 2.946 0.222 1.00 93.88 73 MET A CA 1
ATOM 528 C C . MET A 1 73 ? -4.061 2.011 1.344 1.00 93.88 73 MET A C 1
ATOM 530 O O . MET A 1 73 ? -4.817 2.419 2.230 1.00 93.88 73 MET A O 1
ATOM 534 N N . ALA A 1 74 ? -3.567 0.770 1.353 1.00 94.06 74 ALA A N 1
ATOM 535 C CA . ALA A 1 74 ? -3.850 -0.167 2.435 1.00 94.06 74 ALA A CA 1
ATOM 536 C C . ALA A 1 74 ? -3.241 0.293 3.770 1.00 94.06 74 ALA A C 1
ATOM 538 O O . ALA A 1 74 ? -3.906 0.215 4.800 1.00 94.06 74 ALA A O 1
ATOM 539 N N . LEU A 1 75 ? -2.013 0.823 3.763 1.00 95.69 75 LEU A N 1
ATOM 540 C CA . LEU A 1 75 ? -1.347 1.369 4.947 1.00 95.69 75 LEU A CA 1
ATOM 541 C C . LEU A 1 75 ? -2.150 2.520 5.557 1.00 95.69 75 LEU A C 1
ATOM 543 O O . LEU A 1 75 ? -2.428 2.491 6.754 1.00 95.69 75 LEU A O 1
ATOM 547 N N . VAL A 1 76 ? -2.566 3.497 4.745 1.00 95.12 76 VAL A N 1
ATOM 548 C CA . VAL A 1 76 ? -3.397 4.622 5.202 1.00 95.12 76 VAL A CA 1
ATOM 549 C C . VAL A 1 76 ? -4.696 4.105 5.817 1.00 95.12 76 VAL A C 1
ATOM 551 O O . VAL A 1 76 ? -5.064 4.522 6.914 1.00 95.12 76 VAL A O 1
ATOM 554 N N . GLY A 1 77 ? -5.359 3.142 5.172 1.00 94.12 77 GLY A N 1
ATOM 555 C CA . GLY A 1 77 ? -6.565 2.529 5.724 1.00 94.12 77 GLY A CA 1
ATOM 556 C C . GLY A 1 77 ? -6.322 1.803 7.054 1.00 94.12 77 GLY A C 1
ATOM 557 O O . GLY A 1 77 ? -7.116 1.962 7.979 1.00 94.12 77 GLY A O 1
ATOM 558 N N . GLN A 1 78 ? -5.218 1.061 7.197 1.00 93.44 78 GLN A N 1
ATOM 559 C CA . GLN A 1 78 ? -4.858 0.391 8.454 1.00 93.44 78 GLN A CA 1
ATOM 560 C C . GLN A 1 78 ? -4.547 1.394 9.576 1.00 93.44 78 GLN A C 1
ATOM 562 O O . GLN A 1 78 ? -4.994 1.203 10.706 1.00 93.44 78 GLN A O 1
ATOM 567 N N . VAL A 1 79 ? -3.841 2.488 9.273 1.00 94.81 79 VAL A N 1
ATOM 568 C CA . VAL A 1 79 ? -3.553 3.562 10.239 1.00 94.81 79 VAL A CA 1
ATOM 569 C C . VAL A 1 79 ? -4.842 4.246 10.688 1.00 94.81 79 VAL A C 1
ATOM 571 O O . VAL A 1 79 ? -5.068 4.385 11.886 1.00 94.81 79 VAL A O 1
ATOM 574 N N . LEU A 1 80 ? -5.730 4.601 9.757 1.00 93.62 80 LEU A N 1
ATOM 575 C CA . LEU A 1 80 ? -7.022 5.205 10.089 1.00 93.62 80 LEU A CA 1
ATOM 576 C C . LEU A 1 80 ? -7.884 4.275 10.948 1.00 93.62 80 LEU A C 1
ATOM 578 O O . LEU A 1 80 ? -8.502 4.722 11.910 1.00 93.62 80 LEU A O 1
ATOM 582 N N . ARG A 1 81 ? -7.902 2.972 10.646 1.00 94.00 81 ARG A N 1
ATOM 583 C CA . ARG A 1 81 ? -8.620 1.984 11.462 1.00 94.00 81 ARG A CA 1
ATOM 584 C C . ARG A 1 81 ? -8.023 1.833 12.858 1.00 94.00 81 ARG A C 1
ATOM 586 O O . ARG A 1 81 ? -8.794 1.683 13.796 1.00 94.00 81 ARG A O 1
ATOM 593 N N . LEU A 1 82 ? -6.698 1.909 13.013 1.00 93.62 82 LEU A N 1
ATOM 594 C CA . LEU A 1 82 ? -6.056 1.942 14.334 1.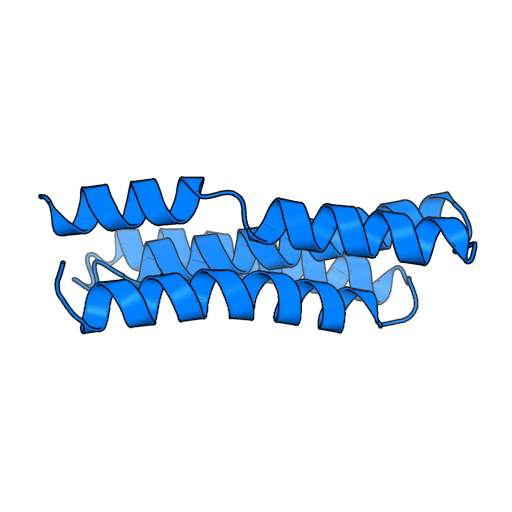00 93.62 82 LEU A CA 1
ATOM 595 C C . LEU A 1 82 ? -6.439 3.196 15.119 1.00 93.62 82 LEU A C 1
ATOM 597 O O . LEU A 1 82 ? -6.794 3.093 16.286 1.00 93.62 82 LEU A O 1
ATOM 601 N N . MET A 1 83 ? -6.391 4.365 14.478 1.00 92.81 83 MET A N 1
ATOM 602 C CA . MET A 1 83 ? -6.712 5.643 15.122 1.00 92.81 83 MET A CA 1
ATOM 603 C C . MET A 1 83 ? -8.177 5.741 15.553 1.00 92.81 83 MET A C 1
ATOM 605 O O . MET A 1 83 ? -8.481 6.431 16.518 1.00 92.81 83 MET A O 1
ATOM 609 N N . LEU A 1 84 ? -9.078 5.075 14.829 1.00 93.56 84 LEU A N 1
ATOM 610 C CA . LEU A 1 84 ? -10.515 5.095 15.094 1.00 93.56 84 LEU A CA 1
ATOM 611 C C . LEU A 1 84 ? -11.005 3.915 15.943 1.00 93.56 84 LEU A C 1
ATOM 613 O O . LEU A 1 84 ? -12.210 3.816 16.135 1.00 93.56 84 LEU A O 1
ATOM 617 N N . GLU A 1 85 ? -10.122 3.025 16.408 1.00 91.19 85 GLU A N 1
ATOM 618 C CA . GLU A 1 85 ? -10.476 1.807 17.166 1.00 91.19 85 GLU A CA 1
ATOM 619 C C . GLU A 1 85 ? -11.340 0.792 16.373 1.00 91.19 85 GLU A C 1
ATOM 621 O O . GLU A 1 85 ? -12.139 0.037 16.919 1.00 91.19 85 GLU A O 1
ATOM 626 N N . ASP A 1 86 ? -11.158 0.750 15.050 1.00 89.44 86 ASP A N 1
ATOM 627 C CA . ASP A 1 86 ? -11.732 -0.225 14.105 1.00 89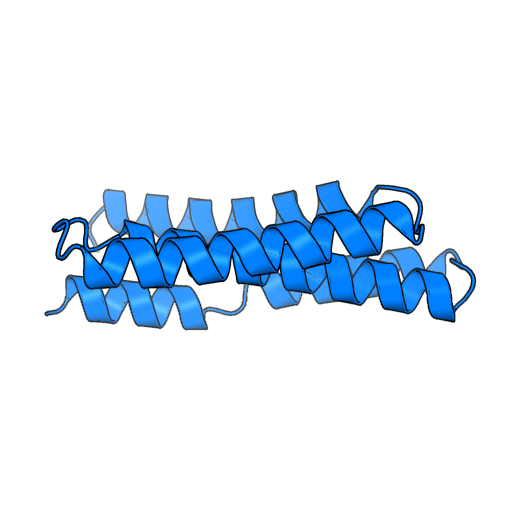.44 86 ASP A CA 1
ATOM 628 C C . ASP A 1 86 ? -13.273 -0.429 14.098 1.00 89.44 86 ASP A C 1
ATOM 630 O O . ASP A 1 86 ? -13.753 -1.566 13.987 1.00 89.44 86 ASP A O 1
ATOM 634 N N . PRO A 1 87 ? -14.106 0.631 14.129 1.00 91.69 87 PRO A N 1
ATOM 635 C CA . PRO A 1 87 ? -15.551 0.479 14.062 1.00 91.69 87 PRO A CA 1
ATOM 636 C C . PRO A 1 87 ? -15.992 -0.055 12.685 1.00 91.69 87 PRO A C 1
ATOM 638 O O . PRO A 1 87 ? -15.357 0.231 11.661 1.00 91.69 87 PRO A O 1
ATOM 641 N N . PRO A 1 88 ? -17.149 -0.742 12.587 1.00 90.56 88 PRO A N 1
ATOM 642 C CA . PRO A 1 88 ? -17.637 -1.312 11.325 1.00 90.56 88 PRO A CA 1
ATOM 643 C C . PRO A 1 88 ? -17.760 -0.297 10.178 1.00 90.56 88 PRO A C 1
ATOM 645 O O . PRO A 1 88 ? -17.549 -0.639 9.014 1.00 90.56 88 PRO A O 1
ATOM 648 N N . LYS A 1 89 ? -18.080 0.965 10.498 1.00 91.38 89 LYS A N 1
ATOM 649 C CA . LYS A 1 89 ? -18.129 2.060 9.518 1.00 91.38 89 LYS A CA 1
ATOM 650 C C . LYS A 1 89 ? -16.740 2.402 8.976 1.00 91.38 89 LYS A C 1
ATOM 652 O O . LYS A 1 89 ? -16.614 2.572 7.767 1.00 91.38 89 LYS A O 1
ATOM 657 N N . ALA A 1 90 ? -15.715 2.453 9.832 1.00 90.38 90 ALA A N 1
ATOM 658 C CA . ALA A 1 90 ? -14.345 2.734 9.406 1.00 90.38 90 ALA A CA 1
ATOM 659 C C . ALA A 1 90 ? -13.859 1.673 8.418 1.00 90.38 90 ALA A C 1
ATOM 661 O O . ALA A 1 90 ? -13.381 2.040 7.353 1.00 90.38 90 ALA A O 1
ATOM 662 N N . ARG A 1 91 ? -14.108 0.382 8.691 1.00 89.69 91 ARG A N 1
ATOM 663 C CA . ARG A 1 91 ? -13.766 -0.726 7.776 1.00 89.69 91 ARG A CA 1
ATOM 664 C C . ARG A 1 91 ? -14.313 -0.519 6.361 1.00 89.69 91 ARG A C 1
ATOM 666 O O . ARG A 1 91 ? -13.582 -0.675 5.387 1.00 89.69 91 ARG A O 1
ATOM 673 N N . ARG A 1 92 ? -15.597 -0.155 6.248 1.00 89.38 92 ARG A N 1
ATOM 674 C CA . ARG A 1 92 ? -16.271 0.059 4.955 1.00 89.38 92 ARG A CA 1
ATOM 675 C C . ARG A 1 92 ? -15.718 1.276 4.222 1.00 89.38 92 ARG A C 1
ATOM 677 O O . ARG A 1 92 ? -15.417 1.182 3.036 1.00 89.38 92 ARG A O 1
ATOM 684 N N . TRP A 1 93 ? -15.559 2.395 4.926 1.00 93.31 93 TRP A N 1
ATOM 685 C CA . TRP A 1 93 ? -15.062 3.630 4.324 1.00 93.31 93 TRP A CA 1
ATOM 686 C C . TRP A 1 93 ? -13.604 3.518 3.896 1.00 93.31 93 TRP A C 1
ATOM 688 O O . TRP A 1 93 ? -13.277 3.897 2.777 1.00 93.31 93 TRP A O 1
ATOM 698 N N . THR A 1 94 ? -12.737 2.931 4.723 1.00 91.31 94 THR A N 1
ATOM 699 C CA . THR A 1 94 ? -11.326 2.744 4.364 1.00 91.31 94 THR A CA 1
ATOM 700 C C . THR A 1 94 ? -11.170 1.785 3.191 1.00 91.31 94 THR A C 1
ATOM 702 O O . THR A 1 94 ? -10.338 2.028 2.326 1.00 91.31 94 THR A O 1
ATOM 705 N N . ALA A 1 95 ? -11.994 0.732 3.115 1.00 89.81 95 ALA A N 1
ATOM 706 C CA . ALA A 1 95 ? -12.012 -0.181 1.974 1.00 89.81 95 ALA A CA 1
ATOM 707 C C . ALA A 1 95 ? -12.465 0.517 0.682 1.00 89.81 95 ALA A C 1
ATOM 709 O O . ALA A 1 95 ? -11.810 0.376 -0.348 1.00 89.81 95 ALA A O 1
ATOM 710 N N . ALA A 1 96 ? -13.541 1.307 0.741 1.00 89.88 96 ALA A N 1
ATOM 711 C CA . ALA A 1 96 ? -14.037 2.057 -0.410 1.00 89.88 96 ALA A CA 1
ATOM 712 C C . ALA A 1 96 ? -13.013 3.092 -0.901 1.00 89.88 96 ALA A C 1
ATOM 714 O O . ALA A 1 96 ? -12.697 3.131 -2.088 1.00 89.88 96 ALA A O 1
ATOM 715 N N . VAL A 1 97 ? -12.445 3.886 0.012 1.00 89.94 97 VAL A N 1
ATOM 716 C CA . VAL A 1 97 ? -11.440 4.906 -0.319 1.00 89.94 97 VAL A CA 1
ATOM 717 C C . VAL A 1 97 ? -10.177 4.270 -0.892 1.00 89.94 97 VAL A C 1
ATOM 719 O O . VAL A 1 97 ? -9.672 4.750 -1.902 1.00 89.94 97 VAL A O 1
ATOM 722 N N . ALA A 1 98 ? -9.689 3.172 -0.311 1.00 89.25 98 ALA A N 1
ATOM 723 C CA . ALA A 1 98 ? -8.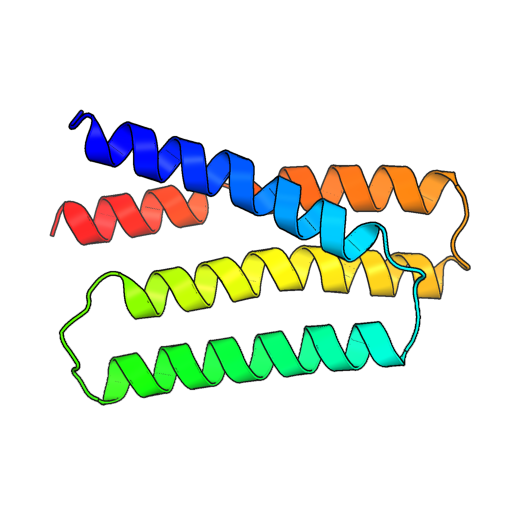510 2.483 -0.827 1.00 89.25 98 ALA A CA 1
ATOM 724 C C . ALA A 1 98 ? -8.756 1.853 -2.205 1.00 89.25 98 ALA A C 1
ATOM 726 O O . ALA A 1 98 ? -7.886 1.938 -3.068 1.00 89.25 98 ALA A O 1
ATOM 727 N N . ALA A 1 99 ? -9.936 1.269 -2.440 1.00 86.62 99 ALA A N 1
ATOM 728 C CA . ALA A 1 99 ? -10.304 0.735 -3.748 1.00 86.62 99 ALA A CA 1
ATOM 729 C C . ALA A 1 99 ? -10.353 1.845 -4.810 1.00 86.62 99 ALA A C 1
ATOM 731 O O . ALA A 1 99 ? -9.730 1.708 -5.858 1.00 86.62 99 ALA A O 1
ATOM 732 N N . ILE A 1 100 ? -11.009 2.973 -4.515 1.00 86.62 100 ILE A N 1
ATOM 733 C CA . ILE A 1 100 ? -11.055 4.137 -5.415 1.00 86.62 100 ILE A CA 1
ATOM 734 C C . ILE A 1 100 ? -9.639 4.690 -5.647 1.00 86.62 100 ILE A C 1
ATOM 736 O O . ILE A 1 100 ? -9.234 4.907 -6.788 1.00 86.62 100 ILE A O 1
ATOM 740 N N . GLY A 1 101 ? -8.848 4.850 -4.584 1.00 86.06 101 GLY A N 1
ATOM 741 C CA . GLY A 1 101 ? -7.469 5.339 -4.645 1.00 86.06 101 GLY A CA 1
ATOM 742 C C . GLY A 1 101 ? -6.538 4.452 -5.479 1.00 86.06 101 GLY A C 1
ATOM 743 O O . GLY A 1 101 ? -5.687 4.955 -6.217 1.00 86.06 101 GLY A O 1
ATOM 744 N N . ALA A 1 102 ? -6.731 3.133 -5.426 1.00 85.06 102 ALA A N 1
ATOM 745 C CA . ALA A 1 102 ? -5.986 2.170 -6.234 1.00 85.06 102 ALA A CA 1
ATOM 746 C C . ALA A 1 102 ? -6.362 2.209 -7.729 1.00 85.06 102 ALA A C 1
ATOM 748 O O . ALA A 1 102 ? -5.571 1.759 -8.555 1.00 85.06 102 ALA A O 1
ATOM 749 N N . THR A 1 103 ? -7.523 2.778 -8.084 1.00 78.44 103 THR A N 1
ATOM 750 C CA . THR A 1 103 ? -7.954 2.980 -9.483 1.00 78.44 103 THR A CA 1
ATOM 751 C C . THR A 1 103 ? -7.554 4.326 -10.088 1.00 78.44 103 THR A C 1
ATOM 753 O O . THR A 1 103 ? -7.865 4.573 -11.252 1.00 78.44 103 THR A O 1
ATOM 756 N N . ILE A 1 104 ? -6.891 5.227 -9.348 1.00 77.44 104 ILE A N 1
ATOM 757 C CA . ILE A 1 104 ? -6.570 6.555 -9.893 1.00 77.44 104 ILE A CA 1
ATOM 758 C C . ILE A 1 104 ? -5.644 6.390 -11.118 1.00 77.44 104 ILE A C 1
ATOM 760 O O . ILE A 1 104 ? -4.552 5.829 -10.994 1.00 77.44 104 ILE A O 1
ATOM 764 N N . PRO A 1 105 ? -6.038 6.904 -12.301 1.00 63.75 105 PRO A N 1
ATOM 765 C CA . PRO A 1 105 ? -5.424 6.573 -13.589 1.00 63.75 105 PRO A CA 1
ATOM 766 C C . PRO A 1 105 ? -4.045 7.199 -13.811 1.00 63.75 105 PRO A C 1
ATOM 768 O O . PRO A 1 105 ? -3.494 7.043 -14.899 1.00 63.75 105 PRO A O 1
ATOM 771 N N . TRP A 1 106 ? -3.467 7.895 -12.823 1.00 67.81 106 TRP A N 1
ATOM 772 C CA . TRP A 1 106 ? -2.150 8.527 -12.958 1.00 67.81 106 TRP A CA 1
ATOM 773 C C . TRP A 1 106 ? -1.091 7.515 -13.411 1.00 67.81 106 TRP A C 1
ATOM 775 O O . TRP A 1 106 ? -0.236 7.837 -14.228 1.00 67.81 106 TRP A O 1
ATOM 785 N N . PHE A 1 107 ? -1.230 6.258 -12.985 1.00 66.38 107 PHE A N 1
ATOM 786 C CA . PHE A 1 107 ? -0.377 5.169 -13.433 1.00 66.38 107 PHE A CA 1
ATOM 787 C C . PHE A 1 107 ? -0.584 4.793 -14.909 1.00 66.38 107 PHE A C 1
ATOM 789 O O . PHE A 1 107 ? 0.374 4.602 -15.651 1.00 66.38 107 PHE A O 1
ATOM 796 N N . GLY A 1 108 ? -1.838 4.745 -15.363 1.00 64.19 108 GLY A N 1
ATOM 797 C CA . GLY A 1 108 ? -2.174 4.508 -16.767 1.00 64.19 108 GLY A CA 1
ATOM 798 C C . GLY A 1 108 ? -1.669 5.618 -17.693 1.00 64.19 108 GLY A C 1
ATOM 799 O O . GLY A 1 108 ? -1.251 5.327 -18.808 1.00 64.19 108 GLY A O 1
ATOM 800 N N . ILE A 1 109 ? -1.647 6.868 -17.216 1.00 68.12 109 ILE A N 1
ATOM 801 C CA . ILE A 1 109 ? -1.064 8.007 -17.942 1.00 68.12 109 ILE A CA 1
ATOM 802 C C . ILE A 1 109 ? 0.454 7.840 -18.067 1.00 68.12 109 ILE A C 1
ATOM 804 O O . ILE A 1 109 ? 0.984 7.984 -19.164 1.00 68.12 109 ILE A O 1
ATOM 808 N N . VAL A 1 110 ? 1.144 7.481 -16.978 1.00 68.56 110 VAL A N 1
ATOM 809 C CA . VAL A 1 110 ? 2.599 7.247 -16.992 1.00 68.56 110 VAL A CA 1
ATOM 810 C C . VAL A 1 110 ? 2.964 6.088 -17.923 1.00 68.56 110 VAL A C 1
ATOM 812 O O . VAL A 1 110 ? 3.863 6.243 -18.740 1.00 68.56 110 VAL A O 1
ATOM 815 N N . ILE A 1 111 ? 2.238 4.963 -17.876 1.00 64.44 111 ILE A N 1
ATOM 816 C CA . ILE A 1 111 ? 2.446 3.845 -18.816 1.00 64.44 111 ILE A CA 1
ATOM 817 C C . ILE A 1 111 ? 2.191 4.286 -20.263 1.00 64.44 111 ILE A C 1
ATOM 819 O O . ILE A 1 111 ? 2.947 3.938 -21.165 1.00 64.44 111 ILE A O 1
ATOM 823 N N . ALA A 1 112 ? 1.122 5.046 -20.514 1.00 66.50 112 ALA A N 1
ATOM 824 C CA . ALA A 1 112 ? 0.826 5.529 -21.859 1.00 66.50 112 ALA A CA 1
ATOM 825 C C . ALA A 1 112 ? 1.947 6.436 -22.392 1.00 66.50 112 ALA A C 1
ATOM 827 O O . ALA A 1 112 ? 2.305 6.330 -23.560 1.00 66.50 112 ALA A O 1
ATOM 828 N N . GLN A 1 113 ? 2.534 7.278 -21.535 1.00 69.00 113 GLN A N 1
ATOM 829 C CA . GLN A 1 113 ? 3.681 8.118 -21.880 1.00 69.00 113 GLN A CA 1
ATOM 830 C C . GLN A 1 113 ? 4.948 7.297 -22.141 1.00 69.00 113 GLN A C 1
ATOM 832 O O . GLN A 1 113 ? 5.642 7.576 -23.113 1.00 69.00 113 GLN A O 1
ATOM 837 N N . THR A 1 114 ? 5.236 6.268 -21.337 1.00 65.12 114 THR A N 1
ATOM 838 C CA . THR A 1 114 ? 6.417 5.412 -21.551 1.00 65.12 114 THR A CA 1
ATOM 839 C C . THR A 1 114 ? 6.307 4.513 -22.779 1.00 65.12 114 THR A C 1
ATOM 841 O O . THR A 1 114 ? 7.329 4.061 -23.274 1.00 65.12 114 THR A O 1
ATOM 844 N N . MET A 1 115 ? 5.094 4.231 -23.265 1.00 60.44 115 MET A N 1
ATOM 845 C CA . MET A 1 115 ? 4.867 3.456 -24.494 1.00 60.44 115 MET A CA 1
ATOM 846 C C . MET A 1 115 ? 4.729 4.327 -25.751 1.00 60.44 115 MET A C 1
ATOM 848 O O . MET A 1 115 ? 4.748 3.791 -26.857 1.00 60.44 115 MET A O 1
ATOM 852 N N . ALA A 1 116 ? 4.524 5.637 -25.589 1.00 66.00 116 ALA A N 1
ATOM 853 C CA . ALA A 1 116 ? 4.433 6.600 -26.686 1.00 66.00 116 ALA A CA 1
ATOM 854 C C . ALA A 1 116 ? 5.778 7.268 -27.026 1.00 66.00 116 ALA A C 1
ATOM 856 O O . ALA A 1 116 ? 5.873 7.904 -28.076 1.00 66.00 116 ALA A O 1
ATOM 857 N N . GLY A 1 117 ? 6.774 7.153 -26.140 1.00 53.16 117 GLY A N 1
ATOM 858 C CA . GLY A 1 117 ? 8.176 7.505 -26.392 1.00 53.16 117 GLY A CA 1
ATOM 859 C C . GLY A 1 117 ? 8.981 6.300 -26.852 1.00 53.16 117 GLY A C 1
ATOM 860 O O . GLY A 1 117 ? 9.952 6.527 -27.603 1.00 53.16 117 GLY A O 1
#

Sequence (117 aa):
MNAALVLAYALIFLLGPAFALVLLSRAPGGREVRLLGGGIGLLIVGAFGWSLMATGGAFVTPLLLWVAWVISMALVGQVLRLMLEDPPKARRWTAAVAAIGATIPWFGIVIAQTMAG

pLDDT: mean 84.92, std 10.93, range [53.16, 97.19]

Radius of gyration: 15.61 Å; chains: 1; bounding box: 40×17×46 Å

Foldseek 3Di:
DDPVLVVVLVCQLVVLLVVLLVLLVDQQDPVSLCVLVVLLVVLQVVLVVCVVVPVPDLVSSLVSNLVSQSSVLSSVLSVQCVVVVNDPVSSVVSSVSSSVSSNPCPSVVVVVVSVVD

Secondary structure (DSSP, 8-state):
--HHHHHHHHHHHHHHHHHHHHHHTSPP-HHHHHHHHHHHHHHHHHHHHHHHTT---TTHHHHHHHHHHHHHHHHHHHHHHHHTT--HHHHHHHHHHHHHHHT-THHHHHHHHHHH-